Protein AF-A0A3C1S323-F1 (afdb_monomer_lite)

Foldseek 3Di:
DAFDDDPQLVVVLVVLVVVLVVVLVVLCVVVVVDPCSVVVSVVSVVVSVLVNCLSGDPDVVSVVVD

pLDDT: mean 91.42, std 6.81, range [63.06, 97.69]

Sequence (66 aa):
MRLIIDLRSVLFFTTVSLISFAVFRFSYSYMSPYKFFSRFIILLFIFVLSMIILIFASNLIFVILG

Radius of gyration: 14.14 Å; chains: 1; bounding box: 31×23×33 Å

Structure (mmCIF, N/CA/C/O backbone):
data_AF-A0A3C1S323-F1
#
_entry.id   AF-A0A3C1S323-F1
#
loop_
_atom_site.group_PDB
_atom_site.id
_atom_site.type_symbol
_atom_site.label_atom_id
_atom_site.label_alt_id
_atom_site.label_comp_id
_atom_site.label_asym_id
_atom_site.label_entity_id
_atom_site.label_seq_id
_atom_site.pdbx_PDB_ins_code
_atom_site.Cartn_x
_atom_site.Cartn_y
_atom_site.Cartn_z
_atom_site.occupancy
_atom_site.B_iso_or_equiv
_atom_site.auth_seq_id
_atom_site.auth_comp_id
_atom_site.auth_asym_id
_atom_site.auth_atom_id
_atom_site.pdbx_PDB_model_num
ATOM 1 N N . MET A 1 1 ? 17.095 -10.562 -6.805 1.00 63.06 1 MET A N 1
ATOM 2 C CA . MET A 1 1 ? 15.948 -9.681 -7.112 1.00 63.06 1 MET A CA 1
ATOM 3 C C . MET A 1 1 ? 16.497 -8.426 -7.766 1.00 63.06 1 MET A C 1
ATOM 5 O O . MET A 1 1 ? 17.349 -7.788 -7.163 1.00 63.06 1 MET A O 1
ATOM 9 N N . ARG A 1 2 ? 16.105 -8.118 -9.005 1.00 76.88 2 ARG A N 1
ATOM 10 C CA . ARG A 1 2 ? 16.415 -6.818 -9.617 1.00 76.88 2 ARG A CA 1
ATOM 11 C C . ARG A 1 2 ? 15.245 -5.889 -9.309 1.00 76.88 2 ARG A C 1
ATOM 13 O O . ARG A 1 2 ? 14.102 -6.309 -9.487 1.00 76.88 2 ARG A O 1
ATOM 20 N N . LEU A 1 3 ? 15.537 -4.694 -8.811 1.00 82.12 3 LEU A N 1
ATOM 21 C CA . LEU A 1 3 ? 14.532 -3.662 -8.583 1.00 82.12 3 LEU A CA 1
ATOM 22 C C . LEU A 1 3 ? 14.533 -2.707 -9.777 1.00 82.12 3 LEU A C 1
ATOM 24 O O . LEU A 1 3 ? 15.606 -2.278 -10.207 1.00 82.12 3 LEU A O 1
ATOM 28 N N . ILE A 1 4 ? 13.355 -2.409 -10.324 1.00 88.00 4 ILE A N 1
ATOM 29 C CA . ILE A 1 4 ? 13.189 -1.387 -11.365 1.00 88.00 4 ILE A CA 1
ATOM 30 C C . ILE A 1 4 ? 12.852 -0.080 -10.664 1.00 88.00 4 ILE A C 1
ATOM 32 O O . ILE A 1 4 ? 11.828 0.015 -9.998 1.00 88.00 4 ILE A O 1
ATOM 36 N N . ILE A 1 5 ? 13.724 0.915 -10.807 1.00 89.88 5 ILE A N 1
ATOM 37 C CA . ILE A 1 5 ? 13.486 2.274 -10.321 1.00 89.88 5 ILE A CA 1
ATOM 38 C C . ILE A 1 5 ? 13.518 3.187 -11.539 1.00 89.88 5 ILE A C 1
ATOM 40 O O . ILE A 1 5 ? 14.570 3.680 -11.942 1.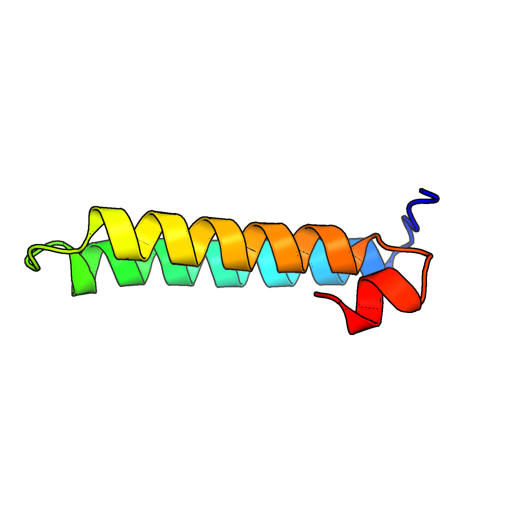00 89.88 5 ILE A O 1
ATOM 44 N N . ASP A 1 6 ? 12.360 3.365 -12.158 1.00 92.88 6 ASP A N 1
ATOM 45 C CA . ASP A 1 6 ? 12.129 4.323 -13.229 1.00 92.88 6 ASP A CA 1
ATOM 46 C C . ASP A 1 6 ? 11.102 5.375 -12.783 1.00 92.88 6 ASP A C 1
ATOM 48 O O . ASP A 1 6 ? 10.482 5.281 -11.719 1.00 92.88 6 ASP A O 1
ATOM 52 N N . LEU A 1 7 ? 10.916 6.414 -13.599 1.00 94.12 7 LEU A N 1
ATOM 53 C CA . LEU A 1 7 ? 9.972 7.488 -13.287 1.00 94.12 7 LEU A CA 1
ATOM 54 C C . LEU A 1 7 ? 8.546 6.950 -13.064 1.00 94.12 7 LEU A C 1
ATOM 56 O O . LEU A 1 7 ? 7.808 7.489 -12.242 1.00 94.12 7 LEU A O 1
ATOM 60 N N . ARG A 1 8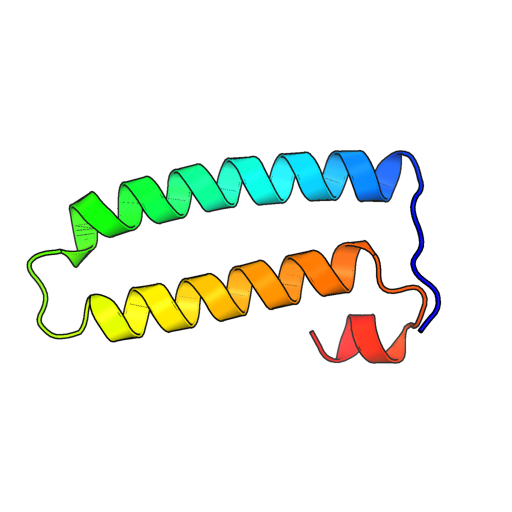 ? 8.167 5.871 -13.761 1.00 91.94 8 ARG A N 1
ATOM 61 C CA . ARG A 1 8 ? 6.844 5.247 -13.642 1.00 91.94 8 ARG A CA 1
ATOM 62 C C . ARG A 1 8 ? 6.678 4.544 -12.299 1.00 91.94 8 ARG A C 1
ATOM 64 O O . ARG A 1 8 ? 5.699 4.825 -11.614 1.00 91.94 8 ARG A O 1
ATOM 71 N N . SER A 1 9 ? 7.632 3.708 -11.890 1.00 92.62 9 SER A N 1
ATOM 72 C CA . SER A 1 9 ? 7.622 3.052 -10.579 1.00 92.62 9 SER A CA 1
ATOM 73 C C . SER A 1 9 ? 7.634 4.073 -9.444 1.00 92.62 9 SER A C 1
ATOM 75 O O . SER A 1 9 ? 6.911 3.898 -8.469 1.00 92.62 9 SER A O 1
ATOM 77 N N . VAL A 1 10 ? 8.371 5.182 -9.574 1.00 94.56 10 VAL A N 1
ATOM 78 C CA . VAL A 1 10 ? 8.379 6.241 -8.549 1.00 94.56 10 VAL A CA 1
ATOM 79 C C . VAL A 1 10 ? 7.023 6.948 -8.452 1.00 94.56 10 VAL A C 1
ATOM 81 O O . VAL A 1 10 ? 6.501 7.096 -7.349 1.00 94.56 10 VAL A O 1
ATOM 84 N N . LEU A 1 11 ? 6.417 7.350 -9.575 1.00 96.62 11 LEU A N 1
ATOM 85 C CA . LEU A 1 11 ? 5.083 7.971 -9.580 1.00 96.62 11 LEU A CA 1
ATOM 86 C C . LEU A 1 11 ? 3.998 7.015 -9.065 1.00 96.62 11 LEU A C 1
ATOM 88 O O . LEU A 1 11 ? 3.069 7.420 -8.363 1.00 96.62 11 LEU A O 1
ATOM 92 N N . PHE A 1 12 ? 4.112 5.730 -9.391 1.00 94.75 12 PHE A N 1
ATOM 93 C CA . PHE A 1 12 ? 3.171 4.732 -8.907 1.00 94.75 12 PHE A CA 1
ATOM 94 C C . PHE A 1 12 ? 3.348 4.471 -7.404 1.00 94.75 12 PHE A C 1
ATOM 96 O O . PHE A 1 12 ? 2.375 4.432 -6.657 1.00 94.75 12 PHE A O 1
ATOM 103 N N . PHE A 1 13 ? 4.587 4.413 -6.916 1.00 95.69 13 PHE A N 1
ATOM 104 C CA . PHE A 1 13 ? 4.877 4.297 -5.489 1.00 95.69 13 PHE A CA 1
ATOM 105 C C . PHE A 1 13 ? 4.339 5.483 -4.680 1.00 95.69 13 PHE A C 1
ATOM 107 O O . PHE A 1 13 ? 3.733 5.283 -3.624 1.00 95.69 13 PHE A O 1
ATOM 114 N N . THR A 1 14 ? 4.524 6.717 -5.158 1.00 96.31 14 THR A N 1
ATOM 115 C CA . THR A 1 14 ? 4.056 7.914 -4.443 1.00 96.31 14 THR A CA 1
ATOM 116 C C . THR A 1 14 ? 2.533 7.983 -4.389 1.00 96.31 14 THR A C 1
ATOM 118 O O . THR A 1 14 ? 1.973 8.267 -3.329 1.00 96.31 14 THR A O 1
ATOM 121 N N . THR A 1 15 ? 1.849 7.664 -5.490 1.00 96.25 15 THR A N 1
ATOM 122 C CA . THR A 1 15 ? 0.379 7.624 -5.536 1.00 96.2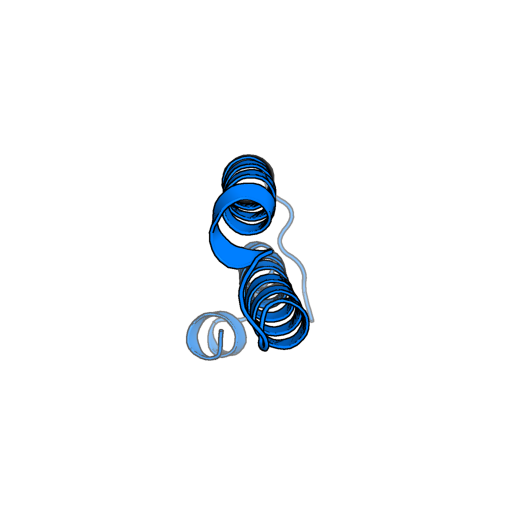5 15 THR A CA 1
ATOM 123 C C . THR A 1 15 ? -0.193 6.537 -4.627 1.00 96.25 15 THR A C 1
ATOM 125 O O . THR A 1 15 ? -1.069 6.830 -3.811 1.00 96.25 15 THR A O 1
ATOM 128 N N . VAL A 1 16 ? 0.341 5.313 -4.682 1.00 96.81 16 VAL A N 1
ATOM 129 C CA . VAL A 1 16 ? -0.080 4.211 -3.801 1.00 96.81 16 VAL A CA 1
ATOM 130 C C . VAL A 1 16 ? 0.178 4.549 -2.334 1.00 96.81 16 VAL A C 1
ATOM 132 O O . VAL A 1 16 ? -0.691 4.310 -1.495 1.00 96.81 16 VAL A O 1
ATOM 135 N N . SER A 1 17 ? 1.317 5.164 -2.011 1.00 96.25 17 SER A N 1
ATOM 136 C CA . SER A 1 17 ? 1.636 5.583 -0.640 1.00 96.25 17 SER A CA 1
ATOM 137 C C . SER A 1 17 ? 0.661 6.642 -0.118 1.00 96.25 17 SER A C 1
ATOM 139 O O . SER A 1 17 ? 0.194 6.543 1.017 1.00 96.25 17 SER A O 1
ATOM 141 N N . LEU A 1 18 ? 0.299 7.626 -0.948 1.00 97.69 18 LEU A N 1
ATOM 142 C CA . LEU A 1 18 ? -0.647 8.683 -0.584 1.00 97.69 18 LEU A CA 1
ATOM 143 C C . LEU A 1 18 ? -2.049 8.122 -0.322 1.00 97.69 18 LEU A C 1
ATOM 145 O O . LEU A 1 18 ? -2.661 8.434 0.702 1.00 97.69 18 LEU A O 1
ATOM 149 N N . ILE A 1 19 ? -2.541 7.259 -1.215 1.00 97.69 19 ILE A N 1
ATOM 150 C CA . ILE A 1 19 ? -3.847 6.606 -1.056 1.00 97.69 19 ILE A CA 1
ATOM 151 C C . ILE A 1 19 ? -3.833 5.716 0.190 1.00 97.69 19 ILE A C 1
ATOM 153 O O . ILE A 1 19 ? -4.745 5.793 1.011 1.00 97.69 19 ILE A O 1
ATOM 157 N N . SER A 1 20 ? -2.774 4.926 0.379 1.00 97.00 20 SER A N 1
ATOM 158 C CA . SER A 1 20 ? -2.634 4.038 1.536 1.00 97.00 20 SER A CA 1
ATOM 159 C C . SER A 1 20 ? -2.650 4.820 2.846 1.00 97.00 20 SER A C 1
ATOM 161 O O . SER A 1 20 ? -3.347 4.432 3.77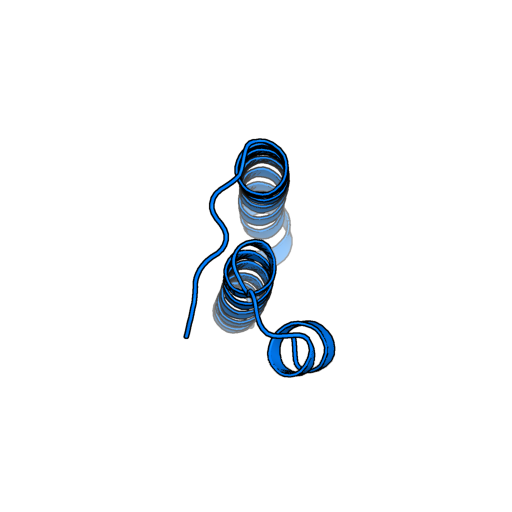8 1.00 97.00 20 SER A O 1
ATOM 163 N N . PHE A 1 21 ? -1.962 5.962 2.915 1.00 96.88 21 PHE A N 1
ATOM 164 C CA . PHE A 1 21 ? -1.995 6.834 4.088 1.00 96.88 21 PHE A CA 1
ATOM 165 C C . PHE A 1 21 ? -3.413 7.339 4.402 1.00 96.88 21 PHE A C 1
ATOM 167 O O . PHE A 1 21 ? -3.854 7.278 5.554 1.00 96.88 21 PHE A O 1
ATOM 174 N N . ALA A 1 22 ? -4.159 7.782 3.386 1.00 97.62 22 ALA A N 1
ATOM 175 C CA . ALA A 1 22 ? -5.550 8.201 3.555 1.00 97.62 22 ALA A CA 1
ATOM 176 C C . ALA A 1 22 ? -6.442 7.046 4.047 1.00 97.62 22 ALA A C 1
ATOM 178 O O . ALA A 1 22 ? -7.258 7.238 4.952 1.00 97.62 22 ALA A O 1
ATOM 179 N N . VAL A 1 23 ? -6.240 5.838 3.510 1.00 96.81 23 VAL A N 1
ATOM 180 C CA . VAL A 1 23 ? -6.949 4.619 3.925 1.00 96.81 23 VAL A CA 1
ATOM 181 C C . VAL A 1 23 ? -6.619 4.246 5.370 1.00 96.81 23 VAL A C 1
ATOM 183 O O . VAL A 1 23 ? -7.537 3.981 6.143 1.00 96.81 23 VAL A O 1
ATOM 186 N N . PHE A 1 24 ? -5.350 4.282 5.782 1.00 96.38 24 PHE A N 1
ATOM 187 C CA . PHE A 1 24 ? -4.962 4.040 7.174 1.00 96.38 24 PHE A CA 1
ATOM 188 C C . PHE A 1 24 ? -5.638 5.032 8.120 1.00 96.38 24 PHE A C 1
ATOM 190 O O . PHE A 1 24 ? -6.247 4.627 9.112 1.00 96.38 24 PHE A O 1
ATOM 197 N N . ARG A 1 25 ? -5.608 6.324 7.780 1.00 96.31 25 ARG A N 1
ATOM 198 C CA . ARG A 1 25 ? -6.245 7.381 8.572 1.00 96.31 25 ARG A CA 1
ATOM 199 C C . ARG A 1 25 ? -7.757 7.173 8.694 1.00 96.31 25 ARG A C 1
ATOM 201 O O . ARG A 1 25 ? -8.306 7.281 9.788 1.00 96.31 25 ARG A O 1
ATOM 208 N N . PHE A 1 26 ? -8.423 6.838 7.591 1.00 96.31 26 PHE A N 1
ATOM 209 C CA . PHE A 1 26 ? -9.850 6.518 7.589 1.00 96.31 26 PHE A CA 1
ATOM 210 C C . PHE A 1 26 ? -10.150 5.262 8.414 1.00 96.31 26 PHE A C 1
ATOM 212 O O . PHE A 1 26 ? -11.060 5.262 9.241 1.00 96.31 26 PHE A O 1
ATOM 219 N N . SER A 1 27 ? -9.342 4.213 8.256 1.00 95.00 27 SER A N 1
ATOM 220 C CA . SER A 1 27 ? -9.521 2.955 8.976 1.00 95.00 27 SER A CA 1
ATOM 221 C C . SER A 1 27 ? -9.365 3.107 10.484 1.00 95.00 27 SER A C 1
ATOM 223 O O . SER A 1 27 ? -10.089 2.457 11.229 1.00 95.00 27 SER A O 1
ATOM 225 N N . TYR A 1 28 ? -8.492 4.003 10.950 1.00 93.69 28 TYR A N 1
ATOM 226 C CA . TYR A 1 28 ? -8.379 4.318 12.370 1.00 93.69 28 TYR A CA 1
ATOM 227 C C . TYR A 1 28 ? -9.682 4.925 12.905 1.00 93.69 28 TYR A C 1
ATOM 229 O O . TYR A 1 28 ? -10.206 4.487 13.928 1.00 93.69 28 TYR A O 1
ATOM 237 N N . SER A 1 29 ? -10.258 5.886 12.180 1.00 93.75 29 SER A N 1
ATOM 238 C CA . SER A 1 29 ? -11.529 6.504 12.570 1.00 93.75 29 SER A CA 1
ATOM 239 C C . SER A 1 29 ? -12.705 5.526 12.518 1.00 93.75 29 SER A C 1
ATOM 241 O O . SER A 1 29 ? -13.603 5.621 13.346 1.00 93.75 29 SER A O 1
ATOM 243 N N . TYR A 1 30 ? -12.723 4.617 11.542 1.00 94.69 30 TYR A N 1
ATOM 244 C CA . TYR A 1 30 ? -13.860 3.730 11.294 1.00 94.69 30 TYR A CA 1
ATOM 245 C C . TYR A 1 30 ? -13.800 2.428 12.106 1.00 94.69 30 TYR A C 1
ATOM 247 O O . TYR A 1 30 ? -14.813 1.994 12.646 1.00 94.69 30 TYR A O 1
ATOM 255 N N . MET A 1 31 ? -12.621 1.806 12.217 1.00 92.62 31 MET A N 1
ATOM 256 C CA . MET A 1 31 ? -12.452 0.481 12.825 1.00 92.62 31 MET A CA 1
ATOM 257 C C . MET A 1 31 ? -12.006 0.510 14.292 1.00 92.62 31 MET A C 1
ATOM 259 O O . MET A 1 31 ? -12.061 -0.536 14.938 1.00 92.62 31 MET A O 1
ATOM 263 N N . SER A 1 32 ? -11.585 1.656 14.843 1.00 91.62 32 SER A N 1
ATOM 264 C CA . SER A 1 32 ? -11.099 1.729 16.235 1.00 91.62 32 SER A CA 1
ATOM 265 C C . SER A 1 32 ? -12.064 1.197 17.307 1.00 91.62 32 SER A C 1
ATOM 267 O O . SER A 1 32 ? -11.563 0.589 18.254 1.00 91.62 32 SER A O 1
ATOM 269 N N . PRO A 1 33 ? -13.407 1.317 17.196 1.00 94.19 33 PRO A N 1
ATOM 270 C CA . PRO A 1 33 ? -14.313 0.785 18.220 1.00 94.19 33 PRO A CA 1
ATOM 271 C C . PRO A 1 33 ? -14.436 -0.748 18.205 1.00 94.19 33 PRO A C 1
ATOM 273 O O . PRO A 1 33 ? -15.021 -1.330 19.118 1.00 94.19 33 PRO A O 1
ATOM 276 N N . TYR A 1 34 ? -13.932 -1.426 17.167 1.00 93.62 34 TYR A N 1
ATOM 277 C CA . TYR A 1 34 ? -14.157 -2.855 16.959 1.00 93.62 34 TYR A CA 1
ATOM 278 C C . TYR A 1 34 ? -13.025 -3.716 17.533 1.00 93.62 34 TYR A C 1
ATOM 280 O O . TYR A 1 34 ? -11.837 -3.445 17.365 1.00 93.62 34 TYR A O 1
ATOM 288 N N . LYS A 1 35 ? -13.402 -4.854 18.131 1.00 89.88 35 LYS A N 1
ATOM 289 C CA . LYS A 1 35 ? -12.502 -5.807 18.814 1.00 89.88 35 LYS A CA 1
ATOM 290 C C . LYS A 1 35 ? -11.305 -6.287 17.976 1.00 89.88 35 LYS A C 1
ATOM 292 O O . LYS A 1 35 ? -10.271 -6.639 18.536 1.00 89.88 35 LYS A O 1
ATOM 297 N N . PHE A 1 36 ? -11.433 -6.337 16.649 1.00 94.25 36 PHE A N 1
ATOM 298 C CA . PHE A 1 36 ? -10.394 -6.855 15.748 1.00 94.25 36 PHE A CA 1
ATOM 299 C C . PHE A 1 36 ? -9.598 -5.770 15.012 1.00 94.25 36 PHE A C 1
ATOM 301 O O . PHE A 1 36 ? -8.893 -6.089 14.054 1.00 94.25 36 PHE A O 1
ATOM 308 N N . PHE A 1 37 ? -9.649 -4.519 15.480 1.00 92.56 37 PHE A N 1
ATOM 309 C CA . PHE A 1 37 ? -8.917 -3.392 14.899 1.00 92.56 37 PHE A CA 1
ATOM 310 C C . PHE A 1 37 ? -7.435 -3.701 14.633 1.00 92.56 37 PHE A C 1
ATOM 312 O O . PHE A 1 37 ? -6.959 -3.547 13.511 1.00 92.56 37 PHE A O 1
ATOM 319 N N . SER A 1 38 ? -6.710 -4.223 15.627 1.00 92.25 38 SER A N 1
ATOM 320 C CA . SER A 1 38 ? -5.277 -4.517 15.481 1.00 92.25 38 SER A CA 1
ATOM 321 C C . SER A 1 38 ? -4.994 -5.550 14.389 1.00 92.25 38 SER A C 1
ATOM 323 O O . SER A 1 38 ? -4.031 -5.406 13.643 1.00 92.25 38 SER A O 1
ATOM 325 N N . ARG A 1 39 ? -5.849 -6.574 14.248 1.00 95.56 39 ARG A N 1
ATOM 326 C CA . ARG A 1 39 ? -5.700 -7.592 13.193 1.00 95.56 39 ARG A CA 1
ATOM 327 C C . ARG A 1 39 ? -5.952 -6.988 11.817 1.00 95.56 39 ARG A C 1
ATOM 329 O O . ARG A 1 39 ? -5.200 -7.263 10.890 1.00 95.56 39 ARG A O 1
ATOM 336 N N . PHE A 1 40 ? -6.975 -6.143 11.706 1.00 95.12 40 PHE A N 1
ATOM 337 C CA . PHE A 1 40 ? -7.287 -5.435 10.470 1.00 95.12 40 PHE A CA 1
ATOM 338 C C . PHE A 1 40 ? -6.130 -4.530 10.028 1.00 95.12 40 PHE A C 1
ATOM 340 O O . PHE A 1 40 ? -5.720 -4.594 8.875 1.00 95.12 40 PHE A O 1
ATOM 347 N N . ILE A 1 41 ? -5.550 -3.751 10.946 1.00 95.56 41 ILE A N 1
ATOM 348 C CA . ILE A 1 41 ? -4.413 -2.871 10.640 1.00 95.56 41 ILE A CA 1
ATOM 349 C C . ILE A 1 41 ? -3.188 -3.663 10.178 1.00 95.56 41 ILE A C 1
ATOM 351 O O . ILE A 1 41 ? -2.538 -3.253 9.221 1.00 95.56 41 ILE A O 1
ATOM 355 N N . ILE A 1 42 ? -2.891 -4.806 10.807 1.00 96.25 42 ILE A N 1
ATOM 356 C CA . ILE A 1 42 ? -1.779 -5.673 10.387 1.00 96.25 42 ILE A CA 1
ATOM 357 C C . ILE A 1 42 ? -2.019 -6.217 8.975 1.00 96.25 42 ILE A C 1
ATOM 359 O O . ILE A 1 42 ? -1.117 -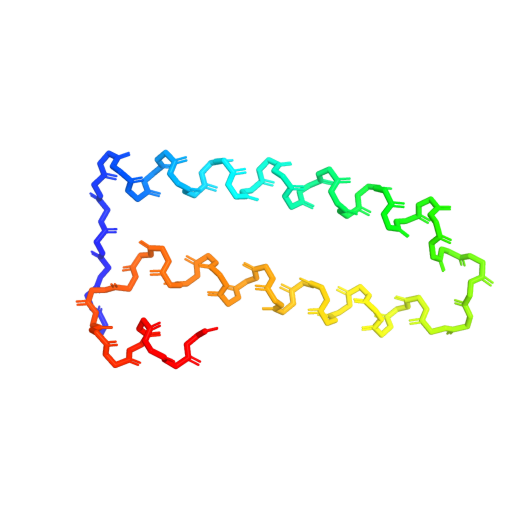6.161 8.143 1.00 96.25 42 ILE A O 1
ATOM 363 N N . LEU A 1 43 ? -3.229 -6.702 8.679 1.00 96.69 43 LEU A N 1
ATOM 364 C CA . LEU A 1 43 ? -3.579 -7.188 7.340 1.00 96.69 43 LEU A CA 1
ATOM 365 C C . LEU A 1 43 ? -3.475 -6.077 6.291 1.00 96.69 43 LEU A C 1
ATOM 367 O O . LEU A 1 43 ? -2.902 -6.293 5.226 1.00 96.69 43 LEU A O 1
ATOM 371 N N . LEU A 1 44 ? -3.972 -4.881 6.611 1.00 96.06 44 LEU A N 1
ATOM 372 C CA . LEU A 1 44 ? -3.903 -3.723 5.725 1.00 96.06 44 LEU A CA 1
ATOM 373 C C . LEU A 1 44 ? -2.453 -3.302 5.471 1.00 96.06 44 LEU A C 1
ATOM 375 O O . LEU A 1 44 ? -2.083 -3.007 4.339 1.00 96.06 44 LEU A O 1
ATOM 379 N N . PHE A 1 45 ? -1.608 -3.341 6.500 1.00 95.62 45 PHE A N 1
ATOM 380 C CA . PHE A 1 45 ? -0.180 -3.068 6.370 1.00 95.62 45 PHE A CA 1
ATOM 381 C C . PHE A 1 45 ? 0.540 -4.088 5.496 1.00 95.62 45 PHE A C 1
ATOM 383 O O . PHE A 1 45 ? 1.276 -3.688 4.599 1.00 95.62 45 PHE A O 1
ATOM 390 N N . ILE A 1 46 ? 0.294 -5.383 5.700 1.00 96.06 46 ILE A N 1
ATOM 391 C CA . ILE A 1 46 ? 0.883 -6.442 4.869 1.00 96.06 46 ILE A CA 1
ATOM 392 C C . ILE A 1 46 ? 0.442 -6.288 3.409 1.00 96.06 46 ILE A C 1
ATOM 394 O O . ILE A 1 46 ? 1.272 -6.420 2.515 1.00 96.06 46 ILE A O 1
ATOM 398 N N . PHE A 1 47 ? -0.826 -5.952 3.170 1.00 94.38 47 PHE A N 1
ATOM 399 C CA . PHE A 1 47 ? -1.359 -5.704 1.831 1.00 94.38 47 PHE A CA 1
ATOM 400 C C . PHE A 1 47 ? -0.704 -4.495 1.145 1.00 94.38 47 PHE A C 1
ATOM 402 O O . PHE A 1 47 ? -0.289 -4.570 -0.007 1.00 94.38 47 PHE A O 1
ATOM 409 N N . VAL A 1 48 ? -0.557 -3.370 1.847 1.00 96.00 48 VAL A N 1
ATOM 410 C CA . VAL A 1 48 ? 0.124 -2.191 1.285 1.00 96.00 48 VAL A CA 1
ATOM 411 C C . VAL A 1 48 ? 1.600 -2.495 1.017 1.00 96.00 48 VAL A C 1
ATOM 413 O O . VAL A 1 48 ? 2.150 -2.084 -0.005 1.00 96.00 48 VAL A O 1
ATOM 416 N N . LEU A 1 49 ? 2.243 -3.241 1.913 1.00 93.38 49 LEU A N 1
ATOM 417 C CA . LEU A 1 49 ? 3.645 -3.610 1.782 1.00 93.38 49 LEU A CA 1
ATOM 418 C C . LEU A 1 49 ? 3.872 -4.587 0.622 1.00 93.38 49 LEU A C 1
ATOM 420 O O . LEU A 1 49 ? 4.852 -4.419 -0.104 1.00 93.38 49 LEU A O 1
ATOM 424 N N . SER A 1 50 ? 2.966 -5.547 0.394 1.00 92.94 50 SER A N 1
ATOM 425 C CA . SER A 1 50 ? 3.032 -6.414 -0.786 1.00 92.94 50 SER A CA 1
ATOM 426 C C . SER A 1 50 ? 2.952 -5.570 -2.051 1.00 92.94 50 SER A C 1
ATOM 428 O O . SER A 1 50 ? 3.880 -5.629 -2.854 1.00 92.94 50 SER A O 1
ATOM 430 N N . MET A 1 51 ? 1.949 -4.689 -2.159 1.00 92.19 51 MET A N 1
ATOM 431 C CA . MET A 1 51 ? 1.777 -3.782 -3.298 1.00 92.19 51 MET A CA 1
ATOM 432 C C . MET A 1 51 ? 3.044 -2.976 -3.580 1.00 92.19 51 MET A C 1
ATOM 434 O O . MET A 1 51 ? 3.514 -2.977 -4.712 1.00 92.19 51 MET A O 1
ATOM 438 N N . ILE A 1 52 ? 3.659 -2.364 -2.562 1.00 92.19 52 ILE A N 1
ATOM 439 C CA . ILE A 1 52 ? 4.912 -1.606 -2.713 1.00 92.19 52 ILE A CA 1
ATOM 440 C C . ILE A 1 52 ? 6.039 -2.473 -3.292 1.00 92.19 52 ILE A C 1
ATOM 442 O O . ILE A 1 52 ? 6.779 -2.007 -4.158 1.00 92.19 52 ILE A O 1
ATOM 446 N N . ILE A 1 53 ? 6.174 -3.729 -2.856 1.00 89.81 53 ILE A N 1
ATOM 447 C CA . ILE A 1 53 ? 7.197 -4.643 -3.380 1.00 89.81 53 ILE A CA 1
ATOM 448 C C . ILE A 1 53 ? 6.955 -4.949 -4.865 1.00 89.81 53 ILE A C 1
ATOM 450 O O . ILE A 1 53 ? 7.927 -4.973 -5.627 1.00 89.81 53 ILE A O 1
ATOM 454 N N . LEU A 1 54 ? 5.699 -5.129 -5.303 1.00 90.94 54 LEU A N 1
ATOM 455 C CA . LEU A 1 54 ? 5.398 -5.357 -6.724 1.00 90.94 54 LEU A CA 1
ATOM 456 C C . LEU A 1 54 ? 5.794 -4.169 -7.603 1.00 90.94 54 LEU A C 1
ATOM 458 O O . LEU A 1 54 ? 6.273 -4.387 -8.713 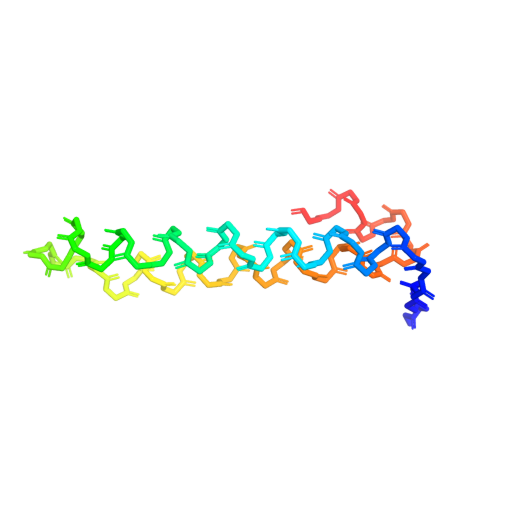1.00 90.94 54 LEU A O 1
ATOM 462 N N . ILE A 1 55 ? 5.632 -2.930 -7.125 1.00 92.19 55 ILE A N 1
ATOM 463 C CA . ILE A 1 55 ? 5.936 -1.717 -7.912 1.00 92.19 55 ILE A CA 1
ATOM 464 C C . ILE A 1 55 ? 7.385 -1.714 -8.411 1.00 92.19 55 ILE A C 1
ATOM 466 O O . ILE A 1 55 ? 7.676 -1.235 -9.510 1.00 92.19 55 ILE A O 1
ATOM 470 N N . PHE A 1 56 ? 8.293 -2.260 -7.606 1.00 89.81 56 PHE A N 1
ATOM 471 C CA . PHE A 1 56 ? 9.713 -2.330 -7.927 1.00 89.81 56 PHE A CA 1
ATOM 472 C C . PHE A 1 56 ? 10.140 -3.707 -8.452 1.00 89.81 56 PHE A C 1
ATOM 474 O O . PHE A 1 56 ? 11.308 -3.889 -8.802 1.00 89.81 56 PHE A O 1
ATOM 481 N N . ALA A 1 57 ? 9.245 -4.695 -8.517 1.00 89.44 57 ALA A N 1
ATOM 482 C CA . ALA A 1 57 ? 9.592 -6.048 -8.927 1.00 89.44 57 ALA A CA 1
ATOM 483 C C . ALA A 1 57 ? 9.912 -6.112 -10.431 1.00 89.44 57 ALA A C 1
ATOM 485 O O . ALA A 1 57 ? 9.050 -5.941 -11.284 1.00 89.44 57 ALA A O 1
ATOM 486 N N . SER A 1 58 ? 11.160 -6.449 -10.774 1.00 82.19 58 SER A N 1
ATOM 487 C CA . SER A 1 58 ? 11.554 -6.692 -12.172 1.00 82.19 58 SER A CA 1
ATOM 488 C C . SER A 1 58 ? 11.118 -8.055 -12.713 1.00 82.19 58 SER A C 1
ATOM 490 O O . SER A 1 58 ? 11.244 -8.305 -13.910 1.00 82.19 58 SER A O 1
ATOM 492 N N . ASN A 1 59 ? 10.720 -8.980 -11.839 1.00 84.12 59 ASN A N 1
ATOM 493 C CA . ASN A 1 59 ? 10.443 -10.363 -12.206 1.00 84.12 59 ASN A CA 1
ATOM 494 C C . ASN A 1 59 ? 8.930 -10.582 -12.317 1.00 84.12 59 ASN A C 1
ATOM 496 O O . ASN A 1 59 ? 8.218 -10.434 -11.328 1.00 84.12 59 ASN A O 1
ATOM 500 N N . LEU A 1 60 ? 8.473 -11.006 -13.498 1.00 81.31 60 LEU A N 1
ATOM 501 C CA . LEU A 1 60 ? 7.065 -11.289 -13.790 1.00 81.31 60 LEU A CA 1
ATOM 502 C C . LEU A 1 60 ? 6.431 -12.296 -12.821 1.00 81.31 60 LEU A C 1
ATOM 504 O O . LEU A 1 60 ? 5.263 -12.151 -12.485 1.00 81.31 60 LEU A O 1
ATOM 508 N N . ILE A 1 61 ? 7.190 -13.273 -12.315 1.00 83.44 61 ILE A N 1
ATOM 509 C CA . ILE A 1 61 ? 6.681 -14.239 -11.328 1.00 83.44 61 ILE A CA 1
ATOM 510 C C . ILE A 1 61 ? 6.281 -13.525 -10.030 1.00 83.44 61 ILE A C 1
ATOM 512 O O . ILE A 1 61 ? 5.240 -13.825 -9.462 1.00 83.44 61 ILE A O 1
ATOM 516 N N . PHE A 1 62 ? 7.068 -12.542 -9.583 1.00 80.00 62 PHE A N 1
ATOM 517 C CA . PHE A 1 62 ? 6.738 -11.745 -8.397 1.00 80.00 62 PHE A CA 1
ATOM 518 C C . PHE A 1 62 ? 5.563 -10.796 -8.641 1.00 80.00 62 PHE A C 1
ATOM 520 O O . PHE A 1 62 ? 4.813 -10.529 -7.711 1.00 80.00 62 PHE A O 1
ATOM 527 N N . VAL A 1 63 ? 5.383 -10.325 -9.879 1.00 80.56 63 VAL A N 1
ATOM 528 C CA . VAL A 1 63 ? 4.215 -9.519 -10.265 1.00 80.56 63 VAL A CA 1
ATOM 529 C C . VAL A 1 63 ? 2.929 -10.353 -10.251 1.00 80.56 63 VAL A C 1
ATOM 531 O O . VAL A 1 63 ? 1.887 -9.834 -9.889 1.00 80.56 63 VAL A O 1
ATOM 534 N N . ILE A 1 64 ? 2.992 -11.638 -10.619 1.00 83.38 64 ILE A N 1
ATOM 535 C CA . ILE A 1 64 ? 1.839 -12.558 -10.573 1.00 83.38 64 ILE A CA 1
ATOM 536 C C . ILE A 1 64 ? 1.526 -13.017 -9.139 1.00 83.38 64 ILE A C 1
ATOM 538 O O . ILE A 1 64 ? 0.374 -13.295 -8.824 1.00 83.38 64 ILE A O 1
ATOM 542 N N . LEU A 1 65 ? 2.552 -13.162 -8.293 1.00 78.94 65 LEU A N 1
ATOM 543 C CA . LEU A 1 65 ? 2.408 -13.662 -6.920 1.00 78.94 65 LEU A CA 1
ATOM 544 C C . LEU A 1 65 ? 1.803 -12.655 -5.943 1.00 78.94 65 LEU A C 1
ATOM 546 O O . LEU A 1 65 ? 1.267 -13.073 -4.917 1.00 78.94 65 LEU A O 1
ATOM 550 N N . GLY A 1 66 ? 2.003 -11.367 -6.193 1.00 70.25 66 GLY A N 1
ATOM 551 C CA . GLY A 1 66 ? 1.532 -10.312 -5.308 1.00 70.25 66 GLY A CA 1
ATOM 552 C C . GLY A 1 66 ? 0.089 -9.914 -5.570 1.00 70.25 66 GLY A C 1
ATOM 553 O O . GLY A 1 66 ? -0.541 -9.471 -4.585 1.00 70.25 66 GLY A O 1
#

Secondary structure (DSSP, 8-state):
-PBP--HHHHHHHHHHHHHHHHHHHHHHHHHTTSTTHHHHHHHHHHHHHHHHHHHHB--HHHHHH-